Protein AF-A0A943BHM0-F1 (afdb_monomer_lite)

Sequence (58 aa):
MKRSEIAEFIESMEEIGDNWTEEQVEDVYGDMSLKEALAGRKASVGRMIDIIGKIINK

Radius of gyration: 12.96 Å; chains: 1; bounding box: 28×17×39 Å

Structure (mmCIF, N/CA/C/O backbone):
data_AF-A0A943BHM0-F1
#
_entry.id   AF-A0A943BHM0-F1
#
loop_
_atom_site.group_PDB
_atom_site.id
_atom_site.type_symbol
_atom_site.label_atom_id
_atom_site.label_alt_id
_atom_site.label_comp_id
_atom_site.label_asym_id
_atom_site.label_entity_id
_atom_site.label_seq_id
_atom_site.pdbx_PDB_ins_code
_atom_site.Cartn_x
_atom_site.Cartn_y
_atom_site.Cartn_z
_atom_site.occupancy
_atom_site.B_iso_or_equiv
_atom_site.auth_seq_id
_atom_site.auth_comp_id
_atom_site.auth_asym_id
_atom_site.auth_atom_id
_atom_site.pdbx_PDB_model_num
ATOM 1 N N . MET A 1 1 ? -7.867 -3.916 5.744 1.00 93.38 1 MET A N 1
ATOM 2 C CA . MET A 1 1 ? -6.596 -3.338 6.195 1.00 93.38 1 MET A CA 1
ATOM 3 C C . MET A 1 1 ? -6.935 -2.362 7.312 1.00 93.38 1 MET A C 1
ATOM 5 O O . MET A 1 1 ? -8.038 -1.829 7.323 1.00 93.38 1 MET A O 1
ATOM 9 N N . LYS A 1 2 ? -6.081 -2.157 8.319 1.00 96.56 2 LYS A N 1
ATOM 10 C CA . LYS A 1 2 ? -6.347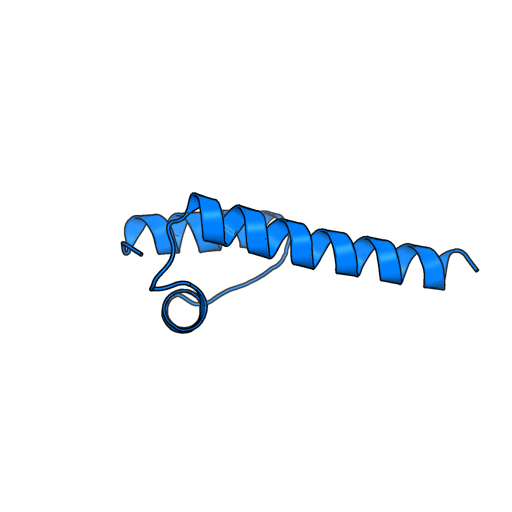 -1.134 9.351 1.00 96.56 2 LYS A CA 1
ATOM 11 C C . LYS A 1 2 ? -5.960 0.252 8.834 1.00 96.56 2 LYS A C 1
ATOM 13 O O . LYS A 1 2 ? -5.023 0.373 8.060 1.00 96.56 2 LYS A O 1
ATOM 18 N N . ARG A 1 3 ? -6.578 1.318 9.357 1.00 95.69 3 ARG A N 1
ATOM 19 C CA . ARG A 1 3 ? -6.233 2.706 8.976 1.00 95.69 3 ARG A 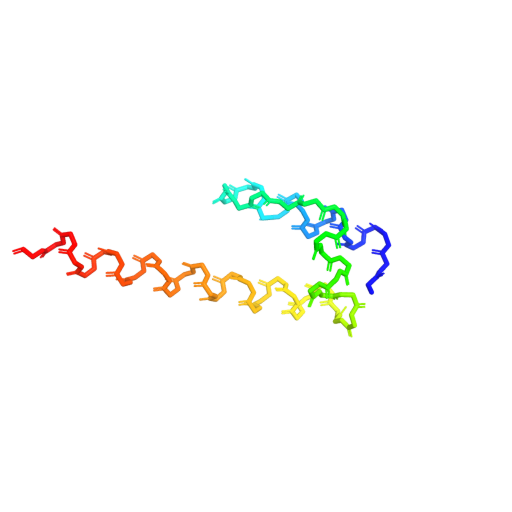CA 1
ATOM 20 C C . ARG A 1 3 ? -4.742 3.044 9.107 1.00 95.69 3 ARG A C 1
ATOM 22 O O . ARG A 1 3 ? -4.205 3.737 8.258 1.00 95.69 3 ARG A O 1
ATOM 29 N N . SER A 1 4 ? -4.068 2.540 10.143 1.00 97.62 4 SER A N 1
ATOM 30 C CA . SER A 1 4 ? -2.620 2.739 10.311 1.00 97.62 4 SER A CA 1
ATOM 31 C C . SER A 1 4 ? -1.800 2.059 9.212 1.00 97.62 4 SER A C 1
ATOM 33 O O . SER A 1 4 ? -0.798 2.602 8.773 1.00 97.62 4 SER A O 1
ATOM 35 N N . GLU A 1 5 ? -2.240 0.886 8.758 1.00 98.50 5 GLU A N 1
ATOM 36 C CA . GLU A 1 5 ? -1.601 0.152 7.665 1.00 98.50 5 GLU A CA 1
ATOM 37 C C . GLU A 1 5 ? -1.876 0.825 6.312 1.00 98.50 5 GLU A C 1
ATOM 39 O O . GLU A 1 5 ? -0.991 0.874 5.469 1.00 98.50 5 GLU A O 1
ATOM 44 N N . ILE A 1 6 ? -3.067 1.406 6.119 1.00 98.50 6 ILE A N 1
ATOM 45 C CA . ILE A 1 6 ? -3.389 2.210 4.928 1.00 98.50 6 ILE A CA 1
ATOM 46 C C . ILE A 1 6 ? -2.456 3.422 4.832 1.00 98.50 6 ILE A C 1
ATOM 48 O O . ILE A 1 6 ? -1.909 3.684 3.765 1.00 98.50 6 ILE A O 1
ATOM 52 N N . ALA A 1 7 ? -2.226 4.128 5.943 1.00 98.44 7 ALA A N 1
ATOM 53 C CA . ALA A 1 7 ? -1.291 5.251 5.976 1.00 98.44 7 ALA A CA 1
ATOM 54 C C . ALA A 1 7 ? 0.145 4.816 5.626 1.00 98.44 7 ALA A C 1
ATOM 56 O O . ALA A 1 7 ? 0.786 5.450 4.793 1.00 98.44 7 ALA A O 1
ATOM 57 N N . GLU A 1 8 ? 0.615 3.696 6.187 1.00 98.56 8 GLU A N 1
ATOM 58 C CA . GLU A 1 8 ? 1.941 3.137 5.881 1.00 98.56 8 GLU A CA 1
ATOM 59 C C . GLU A 1 8 ? 2.064 2.700 4.410 1.00 98.56 8 GLU A C 1
ATOM 61 O O . GLU A 1 8 ? 3.113 2.881 3.784 1.00 98.56 8 GLU A O 1
ATOM 66 N N . PHE A 1 9 ? 0.988 2.158 3.828 1.00 98.62 9 PHE A N 1
ATOM 67 C CA . PHE A 1 9 ? 0.932 1.840 2.403 1.00 98.62 9 PHE A CA 1
ATOM 68 C C . PHE A 1 9 ? 1.098 3.098 1.545 1.00 98.62 9 PHE A C 1
ATOM 70 O O . PHE A 1 9 ? 1.912 3.092 0.622 1.00 98.62 9 PHE A O 1
ATOM 77 N N . ILE A 1 10 ? 0.344 4.159 1.850 1.00 98.62 10 ILE A N 1
ATOM 78 C CA . ILE A 1 10 ? 0.369 5.421 1.098 1.00 98.62 10 ILE A CA 1
ATOM 79 C C . ILE A 1 10 ? 1.763 6.046 1.158 1.00 98.62 10 ILE A C 1
ATOM 81 O O . ILE A 1 10 ? 2.331 6.317 0.105 1.00 98.62 10 ILE A O 1
ATOM 85 N N . GLU A 1 11 ? 2.346 6.185 2.352 1.00 98.56 11 GLU A N 1
ATOM 86 C CA . GLU A 1 11 ? 3.699 6.733 2.536 1.00 98.56 11 GLU A CA 1
ATOM 87 C C . GLU A 1 11 ? 4.737 5.930 1.734 1.00 98.56 11 GLU A C 1
ATOM 89 O O . GLU A 1 11 ? 5.501 6.483 0.944 1.00 98.56 11 GLU A O 1
ATOM 94 N N . SER A 1 12 ? 4.693 4.597 1.837 1.00 98.12 12 SER A N 1
ATOM 95 C CA . SER A 1 12 ? 5.608 3.704 1.112 1.00 98.12 12 SER A CA 1
ATOM 96 C C . SER A 1 12 ? 5.502 3.802 -0.415 1.00 98.12 12 SER A C 1
ATOM 98 O O . SER A 1 12 ? 6.460 3.471 -1.119 1.00 98.12 12 SER A O 1
ATOM 100 N N . MET A 1 13 ? 4.319 4.121 -0.947 1.00 97.81 13 MET A N 1
ATOM 101 C CA . MET A 1 13 ? 4.090 4.251 -2.389 1.00 97.81 13 MET A CA 1
ATOM 102 C C . MET A 1 13 ? 4.410 5.674 -2.874 1.00 97.81 13 MET A C 1
ATOM 104 O O . MET A 1 13 ? 4.987 5.837 -3.951 1.00 97.81 13 MET A O 1
ATOM 108 N N . GLU A 1 14 ? 4.153 6.695 -2.056 1.00 97.94 14 GLU A N 1
ATOM 109 C CA . GLU A 1 14 ? 4.533 8.085 -2.325 1.00 97.94 14 GLU A CA 1
ATOM 110 C C . GLU A 1 14 ? 6.058 8.242 -2.469 1.00 97.94 14 GLU A C 1
ATOM 112 O O . GLU A 1 14 ? 6.516 8.934 -3.380 1.00 97.94 14 GLU A O 1
ATOM 117 N N . GLU A 1 15 ? 6.858 7.513 -1.677 1.00 97.06 15 GLU A N 1
ATOM 118 C CA . GLU A 1 15 ? 8.330 7.475 -1.801 1.00 97.06 15 GLU A CA 1
ATOM 119 C C . GLU A 1 15 ? 8.827 7.099 -3.209 1.00 97.06 15 GLU A C 1
ATOM 121 O O . GLU A 1 15 ? 9.915 7.508 -3.624 1.00 97.06 15 GLU A O 1
ATOM 126 N N . ILE A 1 16 ? 8.041 6.317 -3.955 1.00 93.94 16 ILE A N 1
ATOM 127 C CA . ILE A 1 16 ? 8.351 5.902 -5.331 1.00 93.94 16 ILE A CA 1
ATOM 128 C C . ILE A 1 16 ? 7.519 6.659 -6.377 1.00 93.94 16 ILE A C 1
ATOM 130 O O . ILE A 1 16 ? 7.511 6.280 -7.550 1.00 93.94 16 ILE A O 1
ATOM 134 N N . GLY A 1 17 ? 6.837 7.732 -5.967 1.00 95.06 17 GLY A N 1
ATOM 135 C CA . GLY A 1 17 ? 6.009 8.583 -6.822 1.00 95.06 17 GLY A CA 1
ATOM 136 C C . GLY A 1 17 ? 4.658 7.976 -7.211 1.00 95.06 17 GLY A C 1
ATOM 137 O O . GLY A 1 17 ? 4.032 8.448 -8.161 1.00 95.06 17 GLY A O 1
ATOM 138 N N . ASP A 1 18 ? 4.211 6.929 -6.516 1.00 96.69 18 ASP A N 1
ATOM 139 C CA . ASP A 1 18 ? 2.931 6.262 -6.738 1.00 96.69 18 ASP A CA 1
ATOM 140 C C . ASP A 1 18 ? 1.908 6.740 -5.698 1.00 96.69 18 ASP A C 1
ATOM 142 O O . ASP A 1 18 ? 1.840 6.227 -4.587 1.00 96.69 18 ASP A O 1
ATOM 146 N N . ASN A 1 19 ? 1.132 7.767 -6.041 1.00 97.88 19 ASN A N 1
ATOM 147 C CA . ASN A 1 19 ? 0.234 8.436 -5.097 1.00 97.88 19 ASN A CA 1
ATOM 148 C C . ASN A 1 19 ? -1.127 7.736 -4.995 1.00 97.88 19 ASN A C 1
ATOM 150 O O . ASN A 1 19 ? -1.769 7.474 -6.014 1.00 97.88 19 ASN A O 1
ATOM 154 N N . TRP A 1 20 ? -1.595 7.521 -3.764 1.00 98.25 20 TRP A N 1
ATOM 155 C CA . TRP A 1 20 ? -2.872 6.873 -3.457 1.00 98.25 20 TRP A CA 1
ATOM 156 C C . TRP A 1 20 ? -3.666 7.670 -2.421 1.00 98.25 20 TRP A C 1
ATOM 158 O O . TRP A 1 20 ? -3.092 8.246 -1.498 1.00 98.25 20 TRP A O 1
ATOM 168 N N . THR A 1 21 ? -4.994 7.674 -2.542 1.00 98.38 21 THR A N 1
ATOM 169 C CA . THR A 1 21 ? -5.890 8.134 -1.470 1.00 98.38 21 THR A CA 1
ATOM 170 C C . THR A 1 21 ? -6.284 6.972 -0.559 1.00 98.38 21 THR A C 1
ATOM 172 O O . THR A 1 21 ? -6.285 5.818 -0.985 1.00 98.38 21 THR A O 1
ATOM 175 N N . GLU A 1 22 ? -6.685 7.262 0.683 1.00 98.19 22 GLU A N 1
ATOM 176 C CA . GLU A 1 22 ? -7.179 6.230 1.612 1.00 98.19 22 GLU A CA 1
ATOM 177 C C . GLU A 1 22 ? -8.328 5.402 1.014 1.00 98.19 22 GLU A C 1
ATOM 179 O O . GLU A 1 22 ? -8.329 4.181 1.133 1.00 98.19 22 GLU A O 1
ATOM 184 N N . GLU A 1 23 ? -9.271 6.052 0.323 1.00 98.31 23 GLU A N 1
ATOM 185 C CA . GLU A 1 23 ? -10.407 5.388 -0.331 1.00 98.31 23 GLU A CA 1
ATOM 186 C C . GLU A 1 23 ? -9.949 4.399 -1.409 1.00 98.31 23 GLU A C 1
ATOM 188 O O . GLU A 1 23 ? -10.454 3.284 -1.471 1.00 98.31 23 GLU A O 1
ATOM 193 N N . GLN A 1 24 ? -8.952 4.767 -2.220 1.00 98.44 24 GLN A N 1
ATOM 194 C CA . GLN A 1 24 ? -8.416 3.878 -3.253 1.00 98.44 24 GLN A CA 1
ATOM 195 C C . GLN A 1 24 ? -7.693 2.670 -2.653 1.00 98.44 24 GLN A C 1
ATOM 197 O O . GLN A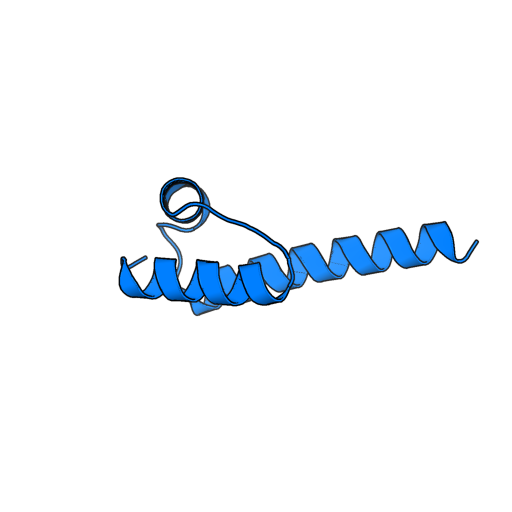 1 24 ? -7.780 1.568 -3.192 1.00 98.44 24 GLN A O 1
ATOM 202 N N . VAL A 1 25 ? -6.962 2.864 -1.552 1.00 98.19 25 VAL A N 1
ATOM 203 C CA . VAL A 1 25 ? -6.280 1.755 -0.872 1.00 98.19 25 VAL A CA 1
ATOM 204 C C . VAL A 1 25 ? -7.296 0.810 -0.243 1.00 98.19 25 VAL A C 1
ATOM 206 O O . VAL A 1 25 ? -7.134 -0.402 -0.354 1.00 98.19 25 VAL A O 1
ATOM 209 N N . GLU A 1 26 ? -8.354 1.338 0.372 1.00 98.00 26 GLU A N 1
ATOM 210 C CA . GLU A 1 26 ? -9.416 0.514 0.952 1.00 98.00 26 GLU A CA 1
ATOM 211 C C . GLU A 1 26 ? -10.184 -0.263 -0.129 1.00 98.00 26 GLU A C 1
ATOM 213 O O . GLU A 1 26 ? -10.401 -1.460 0.028 1.00 98.00 26 GLU A O 1
ATOM 218 N N . ASP A 1 27 ? -10.523 0.370 -1.255 1.00 98.25 27 ASP A N 1
ATOM 219 C CA . ASP A 1 27 ? -11.253 -0.279 -2.354 1.00 98.25 27 ASP A CA 1
ATOM 220 C C . ASP A 1 27 ? -10.440 -1.403 -3.024 1.00 98.25 27 ASP A C 1
ATOM 222 O O . ASP A 1 27 ? -10.964 -2.472 -3.332 1.00 98.25 27 ASP A O 1
ATOM 226 N N . VAL A 1 28 ? -9.132 -1.199 -3.220 1.00 97.94 28 VAL A N 1
ATOM 227 C CA . VAL A 1 28 ? -8.280 -2.154 -3.955 1.00 97.94 28 VAL A CA 1
ATOM 228 C C . VAL A 1 28 ? -7.621 -3.192 -3.042 1.00 97.94 28 VAL A C 1
ATOM 230 O O . VAL A 1 28 ? -7.432 -4.344 -3.441 1.00 97.94 28 VAL A O 1
ATOM 233 N N . TYR A 1 29 ? -7.234 -2.796 -1.830 1.00 98.00 29 TYR A N 1
ATOM 234 C CA . TYR A 1 29 ? -6.401 -3.591 -0.922 1.00 98.00 29 TYR A CA 1
ATOM 235 C C . TYR A 1 29 ? -7.029 -3.793 0.465 1.00 98.00 29 TYR A C 1
ATOM 237 O O . TYR A 1 29 ? -6.396 -4.408 1.326 1.00 98.00 29 TYR A O 1
ATOM 245 N N . GLY A 1 30 ? -8.264 -3.330 0.694 1.00 97.19 30 GLY A N 1
ATOM 246 C CA . GLY A 1 30 ? -8.961 -3.417 1.981 1.00 97.19 30 GLY A CA 1
ATOM 247 C C . GLY A 1 30 ? -9.070 -4.836 2.542 1.00 97.19 30 GLY A C 1
ATOM 248 O O . GLY A 1 30 ? -9.026 -5.017 3.753 1.00 97.19 30 GLY A O 1
ATOM 249 N N . ASP A 1 31 ? -9.082 -5.871 1.707 1.00 97.75 31 ASP A N 1
ATOM 250 C CA . ASP A 1 31 ? -9.135 -7.265 2.175 1.00 97.75 31 ASP A CA 1
ATOM 251 C C . ASP A 1 31 ? -7.753 -7.931 2.344 1.00 97.75 31 ASP A C 1
ATOM 253 O O . ASP A 1 31 ? -7.665 -9.098 2.728 1.00 97.75 31 ASP A O 1
ATOM 257 N N . MET A 1 32 ? -6.657 -7.210 2.084 1.00 97.81 32 MET A N 1
ATOM 258 C CA . MET A 1 32 ? -5.285 -7.731 2.154 1.00 97.81 32 MET A CA 1
ATOM 259 C C . MET A 1 32 ? -4.552 -7.302 3.430 1.00 97.81 32 MET A C 1
ATOM 261 O O . MET A 1 32 ? -4.883 -6.299 4.073 1.00 97.81 32 MET A O 1
ATOM 265 N N . SER A 1 33 ? -3.487 -8.035 3.774 1.00 98.38 33 SER A N 1
ATOM 266 C CA . SER A 1 33 ? -2.484 -7.520 4.708 1.00 98.38 33 SER A CA 1
ATOM 267 C C . SER A 1 33 ? -1.615 -6.449 4.041 1.00 98.38 33 SER A C 1
ATOM 269 O O . SER A 1 33 ? -1.371 -6.487 2.832 1.00 98.38 33 SER A O 1
ATOM 271 N N . LEU A 1 34 ? -1.066 -5.527 4.839 1.00 98.25 34 LEU A N 1
ATOM 272 C CA . LEU A 1 34 ? -0.142 -4.498 4.352 1.00 98.25 34 LEU A CA 1
ATOM 273 C C . LEU A 1 34 ? 1.021 -5.087 3.541 1.00 98.25 34 LEU A C 1
ATOM 275 O O . LEU A 1 34 ? 1.373 -4.596 2.469 1.00 98.25 34 LEU A O 1
ATOM 279 N N . LYS A 1 35 ? 1.601 -6.182 4.041 1.00 98.31 35 LYS A N 1
ATOM 280 C CA . LYS A 1 35 ? 2.729 -6.863 3.401 1.00 98.31 35 LYS A CA 1
ATOM 281 C C . LYS A 1 35 ? 2.365 -7.384 2.011 1.00 98.31 35 LYS A C 1
ATOM 283 O O . LYS A 1 35 ? 3.163 -7.244 1.086 1.00 98.31 35 LYS A O 1
ATOM 288 N N . GLU A 1 36 ? 1.192 -7.997 1.865 1.00 98.38 36 GLU A N 1
ATOM 289 C CA . GLU A 1 36 ? 0.714 -8.519 0.580 1.00 98.38 36 GLU A CA 1
ATOM 290 C C . GLU A 1 36 ? 0.432 -7.386 -0.407 1.00 98.38 36 GLU A C 1
ATOM 292 O O . GLU A 1 36 ? 0.892 -7.451 -1.549 1.00 98.38 36 GLU A O 1
ATOM 297 N N . ALA A 1 37 ? -0.236 -6.323 0.050 1.00 98.31 37 ALA A N 1
ATOM 298 C CA . ALA A 1 37 ? -0.538 -5.152 -0.765 1.00 98.31 37 ALA A CA 1
ATOM 299 C C . ALA A 1 37 ? 0.745 -4.483 -1.294 1.00 98.31 37 ALA A C 1
ATOM 301 O O . ALA A 1 37 ? 0.898 -4.295 -2.505 1.00 98.31 37 ALA A O 1
ATOM 302 N N . LEU A 1 38 ? 1.715 -4.205 -0.412 1.00 98.38 38 LEU A N 1
ATOM 303 C CA . LEU A 1 38 ? 3.001 -3.607 -0.786 1.00 98.38 38 LEU A CA 1
ATOM 304 C C . LEU A 1 38 ? 3.791 -4.498 -1.748 1.00 98.38 38 LEU A C 1
ATOM 306 O O . LEU A 1 38 ? 4.321 -4.008 -2.746 1.00 98.38 38 LEU A O 1
ATOM 310 N N . ALA A 1 39 ? 3.875 -5.804 -1.476 1.00 97.94 39 ALA A N 1
ATOM 311 C CA . ALA A 1 39 ? 4.598 -6.735 -2.339 1.00 97.94 39 ALA A CA 1
ATOM 312 C C . ALA A 1 39 ? 3.969 -6.808 -3.740 1.00 97.94 39 ALA A C 1
ATOM 314 O O . ALA A 1 39 ? 4.678 -6.713 -4.746 1.00 97.94 39 ALA A O 1
ATOM 315 N N . GLY A 1 40 ? 2.639 -6.922 -3.812 1.00 97.69 40 GLY A N 1
ATOM 316 C CA . GLY A 1 40 ? 1.899 -6.969 -5.069 1.00 97.69 40 GLY A CA 1
ATOM 317 C C . GLY A 1 40 ? 2.055 -5.685 -5.883 1.00 97.69 40 GLY A C 1
ATOM 318 O O . GLY A 1 40 ? 2.367 -5.740 -7.080 1.00 97.69 40 GLY A O 1
ATOM 319 N N . ARG A 1 41 ? 1.904 -4.521 -5.237 1.00 97.50 41 ARG A N 1
ATOM 320 C CA . ARG A 1 41 ? 1.992 -3.227 -5.918 1.00 97.50 41 ARG A CA 1
ATOM 321 C C . ARG A 1 41 ? 3.411 -2.917 -6.388 1.00 97.50 41 ARG A C 1
ATOM 323 O O . ARG A 1 41 ? 3.586 -2.627 -7.573 1.00 97.50 41 ARG A O 1
ATOM 330 N N . LYS A 1 42 ? 4.429 -3.083 -5.531 1.00 96.56 42 LYS A N 1
ATOM 331 C CA . LYS A 1 42 ? 5.844 -2.875 -5.903 1.00 96.56 42 LYS A CA 1
ATOM 332 C C . LYS A 1 42 ? 6.261 -3.777 -7.065 1.00 96.56 42 LYS A C 1
ATOM 334 O O . LYS A 1 42 ? 6.932 -3.318 -7.987 1.00 96.56 42 LYS A O 1
ATOM 339 N N . ALA A 1 43 ? 5.806 -5.033 -7.086 1.00 96.25 43 ALA A N 1
ATOM 340 C CA . ALA A 1 43 ? 6.046 -5.924 -8.219 1.00 96.25 43 ALA A CA 1
ATOM 341 C C . ALA A 1 43 ? 5.380 -5.420 -9.514 1.00 96.25 43 ALA A C 1
ATOM 343 O O . ALA A 1 43 ? 5.968 -5.530 -10.590 1.00 96.25 43 ALA A O 1
ATOM 344 N N . SER A 1 44 ? 4.169 -4.860 -9.434 1.00 95.75 44 SER A N 1
ATOM 345 C CA . SER A 1 44 ? 3.476 -4.287 -10.594 1.00 95.75 44 SER A CA 1
ATOM 346 C C . SER A 1 44 ? 4.184 -3.050 -11.148 1.00 95.75 44 SER A C 1
ATOM 348 O O . SER A 1 44 ? 4.412 -2.972 -12.356 1.00 95.75 44 SER A O 1
ATOM 350 N N . VAL A 1 45 ? 4.583 -2.121 -10.275 1.00 95.06 45 VAL A N 1
ATOM 351 C CA . VAL A 1 45 ? 5.346 -0.922 -10.658 1.00 95.06 45 VAL A CA 1
ATOM 352 C C . VAL A 1 45 ? 6.695 -1.315 -11.268 1.00 95.06 45 VAL A C 1
ATOM 354 O O . VAL A 1 45 ? 7.050 -0.831 -12.341 1.00 95.06 45 VAL A O 1
ATOM 357 N N . GLY A 1 46 ? 7.406 -2.270 -10.662 1.00 93.25 46 GLY A N 1
ATOM 358 C CA . GLY A 1 46 ? 8.672 -2.781 -11.193 1.00 93.25 46 GLY A CA 1
ATOM 359 C C . GLY A 1 46 ? 8.543 -3.376 -12.600 1.00 93.25 46 GLY A C 1
ATOM 360 O O . GLY A 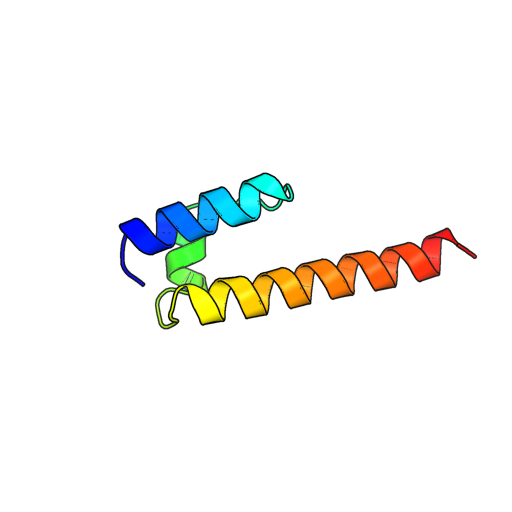1 46 ? 9.359 -3.077 -13.470 1.00 93.25 46 GLY A O 1
ATOM 361 N N . ARG A 1 47 ? 7.487 -4.161 -12.869 1.00 93.44 47 ARG A N 1
ATOM 362 C CA . ARG A 1 47 ? 7.219 -4.687 -14.222 1.00 93.44 47 ARG A CA 1
ATOM 363 C C . ARG A 1 47 ? 6.958 -3.577 -15.239 1.00 93.44 47 ARG A C 1
ATOM 365 O O . ARG A 1 47 ? 7.423 -3.676 -16.370 1.00 93.44 47 ARG A O 1
ATOM 372 N N . MET A 1 48 ? 6.223 -2.535 -14.850 1.00 91.12 48 MET A N 1
ATO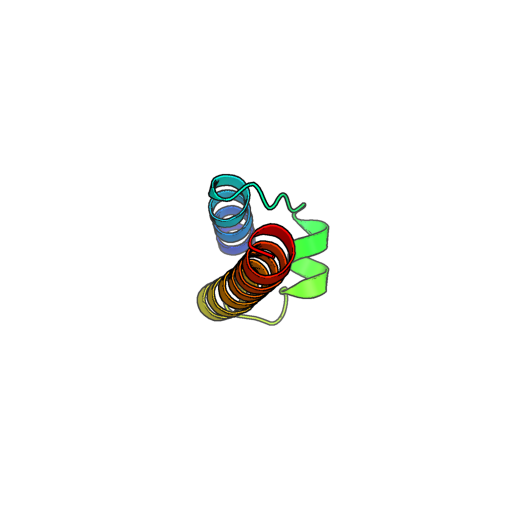M 373 C CA . MET A 1 48 ? 5.966 -1.385 -15.721 1.00 91.12 48 MET A CA 1
ATOM 374 C C . MET A 1 48 ? 7.273 -0.675 -16.098 1.00 91.12 48 MET A C 1
ATOM 376 O O . MET A 1 48 ? 7.505 -0.417 -17.278 1.00 91.12 48 MET A O 1
ATOM 380 N N . ILE A 1 49 ? 8.148 -0.426 -15.119 1.00 89.81 49 ILE A N 1
ATOM 381 C CA . ILE A 1 49 ? 9.460 0.198 -15.342 1.00 89.81 49 ILE A CA 1
ATOM 382 C C . ILE A 1 49 ? 10.327 -0.650 -16.287 1.00 89.81 49 ILE A C 1
ATOM 384 O O . ILE A 1 49 ? 10.906 -0.107 -17.227 1.00 89.81 49 ILE A O 1
ATOM 388 N N . ASP A 1 50 ? 10.380 -1.974 -16.097 1.00 92.38 50 ASP A N 1
ATOM 389 C CA . ASP A 1 50 ? 11.143 -2.884 -16.970 1.00 92.38 50 ASP A CA 1
ATOM 390 C C . ASP A 1 50 ? 10.651 -2.849 -18.431 1.00 92.38 50 ASP A C 1
ATOM 392 O O . ASP A 1 50 ? 11.453 -2.774 -19.365 1.00 92.38 50 ASP A O 1
ATOM 396 N N . ILE A 1 51 ? 9.330 -2.839 -18.646 1.00 91.38 51 ILE A N 1
ATOM 397 C CA . ILE A 1 51 ? 8.737 -2.733 -19.989 1.00 91.38 51 ILE A CA 1
ATOM 398 C C . ILE A 1 51 ? 9.119 -1.405 -20.650 1.00 91.38 51 ILE A C 1
ATOM 400 O O . ILE A 1 51 ? 9.554 -1.402 -21.803 1.00 91.38 51 ILE A O 1
ATOM 404 N N . ILE A 1 52 ? 8.989 -0.286 -19.931 1.00 88.25 52 ILE A N 1
ATOM 405 C CA . ILE A 1 52 ? 9.348 1.043 -20.446 1.00 88.25 52 ILE A CA 1
ATOM 406 C C . ILE A 1 52 ? 10.838 1.088 -20.806 1.00 88.25 52 ILE A C 1
ATOM 408 O O . ILE A 1 52 ? 11.191 1.534 -21.899 1.00 88.25 52 ILE A O 1
ATOM 412 N N . GLY A 1 53 ? 11.709 0.557 -19.943 1.00 90.75 53 GLY A N 1
ATOM 413 C CA . GLY A 1 53 ? 13.148 0.489 -20.194 1.00 90.75 53 GLY A CA 1
ATOM 414 C C . GLY A 1 53 ? 13.497 -0.271 -21.477 1.00 90.75 53 GLY A C 1
ATOM 415 O O . GLY A 1 53 ? 14.341 0.181 -22.249 1.00 90.75 53 GLY A O 1
ATOM 416 N N . LYS A 1 54 ? 12.812 -1.384 -21.765 1.00 92.12 54 LYS A N 1
ATOM 417 C CA . LYS A 1 54 ? 13.007 -2.155 -23.009 1.00 92.12 54 LYS A CA 1
ATOM 418 C C . LYS A 1 54 ? 12.577 -1.405 -24.269 1.00 92.12 54 LYS A C 1
ATOM 420 O O . LYS A 1 54 ? 13.149 -1.642 -25.328 1.00 92.12 54 LYS A O 1
ATOM 425 N N . ILE A 1 55 ? 11.562 -0.547 -24.172 1.00 91.69 55 ILE A N 1
ATOM 426 C CA . ILE A 1 55 ? 11.072 0.245 -25.308 1.00 91.69 55 ILE A CA 1
ATOM 427 C C . ILE A 1 55 ? 12.003 1.431 -25.580 1.00 91.69 55 ILE A C 1
ATOM 429 O O . ILE A 1 55 ? 12.308 1.691 -26.738 1.00 91.69 55 ILE A O 1
ATOM 433 N N . ILE A 1 56 ? 12.451 2.133 -24.532 1.00 87.62 56 ILE A N 1
ATOM 434 C CA . ILE A 1 56 ? 13.307 3.326 -24.658 1.00 87.62 56 ILE A CA 1
ATOM 435 C C . ILE A 1 56 ? 14.728 2.962 -25.108 1.00 87.62 56 ILE A C 1
ATOM 437 O O . ILE A 1 56 ? 15.335 3.707 -25.867 1.00 87.62 56 ILE A O 1
ATOM 441 N N . ASN A 1 57 ? 15.261 1.817 -24.674 1.00 79.44 57 ASN A N 1
ATOM 442 C CA . ASN A 1 57 ? 16.611 1.365 -25.033 1.00 79.44 57 ASN A CA 1
ATOM 443 C C . ASN A 1 57 ? 16.689 0.689 -26.422 1.00 79.44 57 ASN A C 1
ATOM 445 O O . ASN A 1 57 ? 17.524 -0.196 -26.622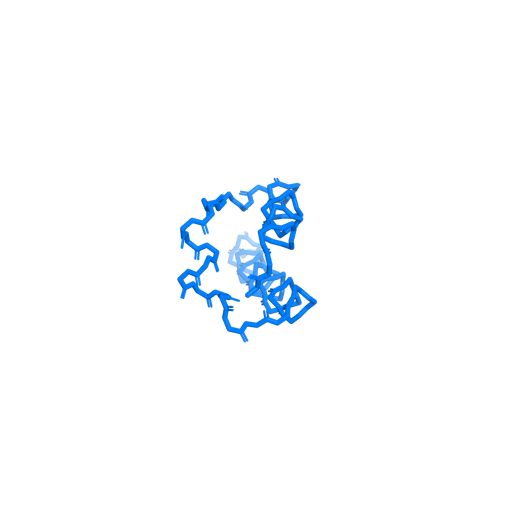 1.00 79.44 57 ASN A O 1
ATOM 449 N N . LYS A 1 58 ? 15.809 1.061 -27.358 1.00 56.19 58 LYS A N 1
ATOM 450 C CA . LYS A 1 58 ? 15.707 0.491 -28.708 1.00 56.19 58 LYS A CA 1
ATOM 451 C C . LYS A 1 58 ? 16.052 1.528 -29.769 1.00 56.19 58 LYS A C 1
ATOM 453 O O . LYS A 1 58 ? 16.737 1.134 -30.738 1.00 56.19 58 LYS A O 1
#

Foldseek 3Di:
DDPVLLVVLQVLCVVVVRHDDSVRCCVPPVVHDSVVSNVVVVVVVVVVVVVVVVVVVD

Secondary structure (DSSP, 8-state):
--HHHHHHHHHHHHTTT----HHHHHHHHTTS-HHHHHHHHHHHHHHHHHHHHHHHT-

pLDDT: mean 95.28, std 6.31, range [56.19, 98.62]